Protein AF-A0A4Q5YTT4-F1 (afdb_monomer)

Solvent-accessible surface area (backbone atoms only — not comparable to full-atom values): 9648 Å² total; per-residue (Å²): 136,84,81,78,81,73,80,75,53,72,77,72,48,71,74,49,61,64,38,68,78,74,43,53,73,41,51,65,51,45,56,56,50,32,53,55,54,69,76,44,92,63,75,59,51,61,54,48,55,38,50,52,46,46,47,54,50,44,34,59,69,65,68,47,66,54,46,62,72,68,57,24,27,57,88,59,85,76,81,60,64,71,72,59,44,56,89,73,67,62,53,71,70,54,44,49,51,39,40,36,53,51,26,51,50,48,48,49,47,33,60,73,74,43,41,44,69,48,100,85,72,47,78,40,59,38,88,64,50,45,67,85,54,70,62,76,74,76,76,71,76,85,76,71,75,79,80,83,78,72,79,85,84,86,128

Foldseek 3Di:
DDDDPDPDPLQPCLQCCVCVVPPVLLVQVSVLLSVVLVVDPDDSRLSSVLSVCCVVQPCVVVVHDSHLLRVFFPPDAGDAPLVSRVVVVDDPVSSLVSLVSVLVSNVCCQQPPQWDQDPVRHTDGDPRGHRNRDHDPPPPDPPPPPVPPDPPDDD

Radius of gyration: 21.03 Å; Cα contacts (8 Å, |Δi|>4): 137; chains: 1; bounding box: 40×86×51 Å

pLDDT: mean 82.68, std 18.64, range [33.62, 97.75]

Mean predicted aligned error: 9.98 Å

Structure (mmCIF, N/CA/C/O backbone):
data_AF-A0A4Q5YTT4-F1
#
_entry.id   AF-A0A4Q5YTT4-F1
#
loop_
_atom_site.group_PDB
_atom_site.id
_atom_site.type_symbol
_atom_site.label_atom_id
_atom_site.label_alt_id
_atom_site.label_comp_id
_atom_site.label_asym_id
_atom_site.label_entity_id
_atom_site.label_seq_id
_atom_site.pdbx_PDB_ins_code
_atom_site.Cartn_x
_atom_site.Cartn_y
_atom_site.Cartn_z
_atom_s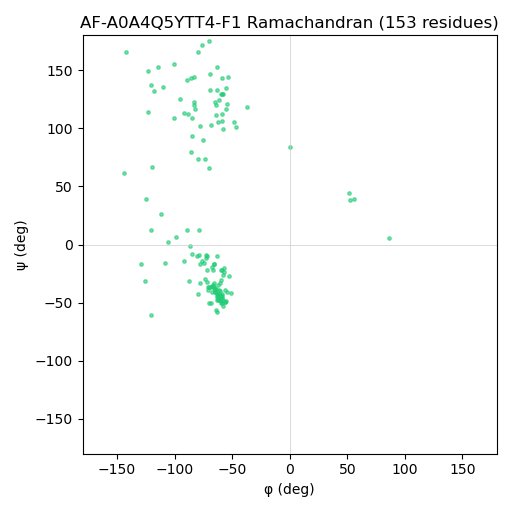ite.occupancy
_atom_site.B_iso_or_equiv
_atom_site.auth_seq_id
_atom_site.auth_comp_id
_atom_site.auth_asym_id
_atom_site.auth_atom_id
_atom_site.pdbx_PDB_model_num
ATOM 1 N N . MET A 1 1 ? -10.389 -22.827 32.377 1.00 33.62 1 MET A N 1
ATOM 2 C CA . MET A 1 1 ? -9.367 -21.758 32.296 1.00 33.62 1 MET A CA 1
ATOM 3 C C . MET A 1 1 ? -9.572 -20.993 30.996 1.00 33.62 1 MET A C 1
ATOM 5 O O . MET A 1 1 ? -9.171 -21.469 29.945 1.00 33.62 1 MET A O 1
ATOM 9 N N . THR A 1 2 ? -10.266 -19.860 31.035 1.00 35.12 2 THR A N 1
ATOM 10 C CA . THR A 1 2 ? -10.501 -19.019 29.854 1.00 35.12 2 THR A CA 1
ATOM 11 C C . THR A 1 2 ? -9.301 -18.090 29.662 1.00 35.12 2 THR A C 1
ATOM 13 O O . THR A 1 2 ? -9.055 -17.187 30.462 1.00 35.12 2 THR A O 1
ATOM 16 N N . LYS A 1 3 ? -8.491 -18.346 28.627 1.00 41.28 3 LYS A N 1
ATOM 17 C CA . LYS A 1 3 ? -7.403 -17.445 28.223 1.00 41.28 3 LYS A CA 1
ATOM 18 C C . LYS A 1 3 ? -8.031 -16.124 27.766 1.00 41.28 3 LYS A C 1
ATOM 20 O O . LYS A 1 3 ? -8.693 -16.081 26.738 1.00 41.28 3 LYS A O 1
ATOM 25 N N . LYS A 1 4 ? -7.822 -15.051 28.534 1.00 38.84 4 LYS A N 1
ATOM 26 C CA . LYS A 1 4 ? -8.071 -13.674 28.086 1.00 38.84 4 LYS A CA 1
ATOM 27 C C . LYS A 1 4 ? -7.215 -13.409 26.845 1.00 38.84 4 LYS A C 1
ATOM 29 O O . LYS A 1 4 ? -5.991 -13.341 26.958 1.00 38.84 4 LYS A O 1
ATOM 34 N N . GLU A 1 5 ? -7.841 -13.237 25.685 1.00 43.84 5 GLU A N 1
ATOM 35 C CA . GLU A 1 5 ? -7.179 -12.702 24.497 1.00 43.84 5 GLU A CA 1
ATOM 36 C C . GLU A 1 5 ? -6.710 -11.277 24.786 1.00 43.84 5 GLU A C 1
ATOM 38 O O . GLU A 1 5 ? -7.479 -10.320 24.894 1.00 43.84 5 GLU A O 1
ATOM 43 N N . LYS A 1 6 ? -5.399 -11.142 24.969 1.00 46.34 6 LYS A N 1
ATOM 44 C CA . LYS A 1 6 ? -4.730 -9.854 25.070 1.00 46.34 6 LYS A CA 1
ATOM 45 C C . LYS A 1 6 ? -4.826 -9.214 23.685 1.00 46.34 6 LYS A C 1
ATOM 47 O O . LYS A 1 6 ? -4.091 -9.622 22.791 1.00 46.34 6 LYS A O 1
ATOM 52 N N . LYS A 1 7 ? -5.737 -8.247 23.505 1.00 48.78 7 LYS A N 1
ATOM 53 C CA . LYS A 1 7 ? -5.823 -7.391 22.306 1.00 48.78 7 LYS A CA 1
ATOM 54 C C . LYS A 1 7 ? -4.413 -6.888 21.977 1.00 48.78 7 LYS A C 1
ATOM 56 O O . LYS A 1 7 ? -3.897 -6.000 22.658 1.00 48.78 7 LYS A O 1
ATOM 61 N N . ARG A 1 8 ? -3.758 -7.504 20.990 1.00 56.25 8 ARG A N 1
ATOM 62 C CA . ARG A 1 8 ? -2.442 -7.074 20.511 1.00 56.25 8 ARG A CA 1
ATOM 63 C C . ARG A 1 8 ? -2.635 -5.686 19.915 1.00 56.25 8 ARG A C 1
ATOM 65 O O . ARG A 1 8 ? -3.472 -5.493 19.036 1.00 56.25 8 ARG A O 1
ATOM 72 N N . SER A 1 9 ? -1.935 -4.690 20.450 1.00 60.44 9 SER A N 1
ATOM 73 C CA . SER A 1 9 ? -2.002 -3.348 19.887 1.00 60.44 9 SER A CA 1
ATOM 74 C C . SER A 1 9 ? -1.319 -3.366 18.518 1.00 60.44 9 SER A C 1
ATOM 76 O O . SER A 1 9 ? -0.208 -3.873 18.376 1.00 60.44 9 SER A O 1
ATOM 78 N N . ILE A 1 10 ? -1.960 -2.774 17.507 1.00 60.56 10 ILE A N 1
ATOM 79 C CA . ILE A 1 10 ? -1.406 -2.617 16.144 1.00 60.56 10 ILE A CA 1
ATOM 80 C C . ILE A 1 10 ? -0.016 -1.945 16.188 1.00 60.56 10 ILE A C 1
ATOM 82 O O . ILE A 1 10 ? 0.854 -2.185 15.355 1.00 60.56 10 ILE A O 1
ATOM 86 N N . GLY A 1 11 ? 0.236 -1.134 17.221 1.00 55.91 11 GLY A N 1
ATOM 87 C CA . GLY A 1 11 ? 1.529 -0.514 17.490 1.00 55.91 11 GLY A CA 1
ATOM 88 C C . GLY A 1 11 ? 2.666 -1.481 17.848 1.00 55.91 11 GLY A C 1
ATOM 89 O O . GLY A 1 11 ? 3.809 -1.060 17.746 1.00 55.91 11 GLY A O 1
ATOM 90 N N . GLY A 1 12 ? 2.411 -2.736 18.226 1.00 63.66 12 GLY A N 1
ATOM 91 C CA . GLY A 1 12 ? 3.450 -3.727 18.551 1.00 63.66 12 GLY A CA 1
ATOM 92 C C . GLY A 1 12 ? 3.618 -4.849 17.520 1.00 63.66 12 GLY A C 1
ATOM 93 O O . GLY A 1 12 ? 4.640 -5.530 17.526 1.00 63.66 12 GLY A O 1
ATOM 94 N N . ASP A 1 13 ? 2.645 -5.036 16.626 1.00 77.38 13 ASP A N 1
ATOM 95 C CA . ASP A 1 13 ? 2.623 -6.143 15.666 1.00 77.38 13 ASP A CA 1
ATOM 96 C C . ASP A 1 13 ? 3.412 -5.810 14.392 1.00 77.38 13 ASP A C 1
ATOM 98 O O . ASP A 1 13 ? 2.865 -5.409 13.366 1.00 77.38 13 ASP A O 1
ATOM 102 N N . VAL A 1 14 ? 4.736 -5.938 14.477 1.00 79.50 14 VAL A N 1
ATOM 103 C CA . VAL A 1 14 ? 5.656 -5.726 13.345 1.00 79.50 14 VAL A CA 1
ATOM 104 C C . VAL A 1 14 ? 5.503 -6.768 12.238 1.00 79.50 14 VAL A C 1
ATOM 106 O O . VAL A 1 14 ? 5.865 -6.484 11.102 1.00 79.50 14 VAL A O 1
ATOM 109 N N . THR A 1 15 ? 4.951 -7.935 12.565 1.00 86.38 15 THR A N 1
ATOM 110 C CA . THR A 1 15 ? 4.686 -9.031 11.627 1.00 86.38 15 THR A CA 1
ATOM 111 C C . THR A 1 15 ? 3.364 -8.880 10.887 1.00 86.38 15 THR A C 1
ATOM 113 O O . THR A 1 15 ? 3.106 -9.647 9.969 1.00 86.38 15 THR A O 1
ATOM 116 N N . LEU A 1 16 ? 2.530 -7.907 11.276 1.00 89.12 16 LEU A N 1
ATOM 117 C CA . LEU A 1 16 ? 1.172 -7.748 10.754 1.00 89.12 16 LEU A CA 1
ATOM 118 C C . LEU A 1 16 ? 0.360 -9.055 10.864 1.00 89.12 16 LEU A C 1
ATOM 120 O O . LEU A 1 16 ? -0.421 -9.377 9.976 1.00 89.12 16 LEU A O 1
ATOM 124 N N . SER A 1 17 ? 0.538 -9.794 11.965 1.00 89.00 17 SER A N 1
ATOM 125 C CA . SER A 1 17 ? -0.096 -11.097 12.227 1.00 89.00 17 SER A CA 1
ATOM 126 C C . SER A 1 17 ? -1.626 -11.067 12.173 1.00 89.00 17 SER A C 1
ATOM 128 O O . SER A 1 17 ? -2.253 -12.074 11.873 1.00 89.00 17 SER A O 1
ATOM 130 N N . TRP A 1 18 ? -2.237 -9.899 12.390 1.00 90.06 18 TRP A N 1
ATOM 131 C CA . TRP A 1 18 ? -3.677 -9.717 12.201 1.00 90.06 18 TRP A CA 1
ATOM 132 C C . TRP A 1 18 ? -4.149 -10.055 10.776 1.00 90.06 18 TRP A C 1
ATOM 134 O O . TRP A 1 18 ? -5.314 -10.407 10.609 1.00 90.06 18 TRP A O 1
ATOM 144 N N . VAL A 1 19 ? -3.282 -9.951 9.760 1.00 92.44 19 VAL A N 1
ATOM 145 C CA . VAL A 1 19 ? -3.623 -10.314 8.377 1.00 92.44 19 VAL A CA 1
ATOM 146 C C . VAL A 1 19 ? -3.937 -11.804 8.282 1.00 92.44 19 VAL A C 1
ATOM 148 O O . VAL A 1 19 ? -4.966 -12.152 7.721 1.00 92.44 19 VAL A O 1
ATOM 151 N N . ASP A 1 20 ? -3.128 -12.666 8.899 1.00 90.56 20 ASP A N 1
ATOM 152 C CA . ASP A 1 20 ? -3.386 -14.113 8.936 1.00 90.56 20 ASP A CA 1
ATOM 153 C C . ASP A 1 20 ? -4.699 -14.450 9.640 1.00 90.56 20 ASP A C 1
ATOM 155 O O . ASP A 1 20 ? -5.442 -15.324 9.201 1.00 90.56 20 ASP A O 1
ATOM 159 N N . ASP A 1 21 ? -4.989 -13.728 10.722 1.00 89.44 21 ASP A N 1
ATOM 160 C CA . ASP A 1 21 ? -6.162 -13.985 11.551 1.00 89.44 21 ASP A CA 1
ATOM 161 C C . ASP A 1 21 ? -7.471 -13.528 10.877 1.00 89.44 21 ASP A C 1
ATOM 163 O O . ASP A 1 21 ? -8.533 -14.079 11.164 1.00 89.44 21 ASP A O 1
ATOM 167 N N . THR A 1 22 ? -7.426 -12.493 10.028 1.00 88.94 22 THR A N 1
ATOM 168 C CA . THR A 1 22 ? -8.644 -11.800 9.559 1.00 88.94 22 THR A CA 1
ATOM 169 C C . THR A 1 22 ? -8.804 -11.701 8.050 1.00 88.94 22 THR A C 1
ATOM 171 O O . THR A 1 22 ? -9.939 -11.673 7.592 1.00 88.94 22 THR A O 1
ATOM 174 N N . ASN A 1 23 ? -7.711 -11.625 7.290 1.00 91.00 23 ASN A N 1
ATOM 175 C CA . ASN A 1 23 ? -7.728 -11.419 5.840 1.00 91.00 23 ASN A CA 1
ATOM 176 C C . ASN A 1 23 ? -6.581 -12.217 5.184 1.00 91.00 23 ASN A C 1
ATOM 178 O O . ASN A 1 23 ? -5.656 -11.618 4.619 1.00 91.00 23 ASN A O 1
ATOM 182 N N . PRO A 1 24 ? -6.572 -13.558 5.308 1.00 92.88 24 PRO A N 1
ATOM 183 C CA . PRO A 1 24 ? -5.465 -14.401 4.851 1.00 92.88 24 PRO A CA 1
ATOM 184 C C . PRO A 1 24 ? -5.187 -14.276 3.344 1.00 92.88 24 PRO A C 1
ATOM 186 O O . PRO A 1 24 ? -4.066 -14.517 2.899 1.00 92.88 24 PRO A O 1
ATOM 189 N N . GLU A 1 25 ? -6.162 -13.835 2.549 1.00 92.31 25 GLU A N 1
ATOM 190 C CA . GLU A 1 25 ? -5.993 -13.504 1.133 1.00 92.31 25 GLU A CA 1
ATOM 191 C C . GLU A 1 25 ? -4.951 -12.401 0.877 1.00 92.31 25 GLU A C 1
ATOM 193 O O . GLU A 1 25 ? -4.370 -12.341 -0.206 1.00 92.31 25 GLU A O 1
ATOM 198 N N . LEU A 1 26 ? -4.649 -11.566 1.876 1.00 94.88 26 LEU A N 1
ATOM 199 C CA . LEU A 1 26 ? -3.619 -10.529 1.807 1.00 94.88 26 LEU A CA 1
ATOM 200 C C . LEU A 1 26 ? -2.229 -11.017 2.243 1.00 94.88 26 LEU A C 1
ATOM 202 O O . LEU A 1 26 ? -1.331 -10.193 2.424 1.00 94.88 26 LEU A O 1
ATOM 206 N N . ALA A 1 27 ? -2.004 -12.325 2.399 1.00 93.56 27 ALA A N 1
ATOM 207 C CA . ALA A 1 27 ? -0.701 -12.861 2.801 1.00 93.56 27 ALA A CA 1
ATOM 208 C C . ALA A 1 27 ? 0.446 -12.388 1.886 1.00 93.56 27 ALA A C 1
ATOM 210 O O . ALA A 1 27 ? 1.495 -11.979 2.381 1.00 93.56 27 ALA A O 1
ATOM 211 N N . ASN A 1 28 ? 0.223 -12.341 0.564 1.00 93.44 28 ASN A N 1
ATOM 212 C CA . ASN A 1 28 ? 1.220 -11.829 -0.384 1.00 93.44 28 ASN A CA 1
ATOM 213 C C . ASN A 1 28 ? 1.580 -10.366 -0.082 1.00 93.44 28 ASN A C 1
ATOM 215 O O . ASN A 1 28 ? 2.749 -10.023 0.065 1.00 93.44 28 ASN A O 1
ATOM 219 N N . TRP A 1 29 ? 0.569 -9.517 0.101 1.00 96.75 29 TRP A N 1
ATOM 220 C CA . TRP A 1 29 ? 0.744 -8.117 0.479 1.00 96.75 29 TRP A CA 1
ATOM 221 C C . TRP A 1 29 ? 1.450 -7.944 1.831 1.00 96.75 29 TRP A C 1
ATOM 223 O O . TRP A 1 29 ? 2.298 -7.056 1.978 1.00 96.75 29 TRP A O 1
ATOM 233 N N . ARG A 1 30 ? 1.121 -8.789 2.817 1.00 95.44 30 ARG A N 1
ATOM 234 C CA . ARG A 1 30 ? 1.720 -8.776 4.158 1.00 95.44 30 ARG A CA 1
ATOM 235 C C . ARG A 1 30 ? 3.229 -8.955 4.092 1.00 95.44 30 ARG A C 1
ATOM 237 O O . ARG A 1 30 ? 3.942 -8.180 4.726 1.00 95.44 30 ARG A O 1
ATOM 244 N N . ASP A 1 31 ? 3.711 -9.933 3.332 1.00 94.81 31 ASP A N 1
ATOM 245 C CA . ASP A 1 31 ? 5.136 -10.266 3.284 1.00 94.81 31 ASP A CA 1
ATOM 246 C C . ASP A 1 31 ? 5.978 -9.083 2.783 1.00 94.81 31 ASP A C 1
ATOM 248 O O . ASP A 1 31 ? 6.967 -8.707 3.422 1.00 94.81 31 ASP A O 1
ATOM 252 N N . TYR A 1 32 ? 5.523 -8.398 1.726 1.00 96.19 32 TYR A N 1
ATOM 253 C CA . TYR A 1 32 ? 6.163 -7.165 1.255 1.00 96.19 32 TYR A CA 1
ATOM 254 C C . TYR A 1 32 ? 6.112 -6.048 2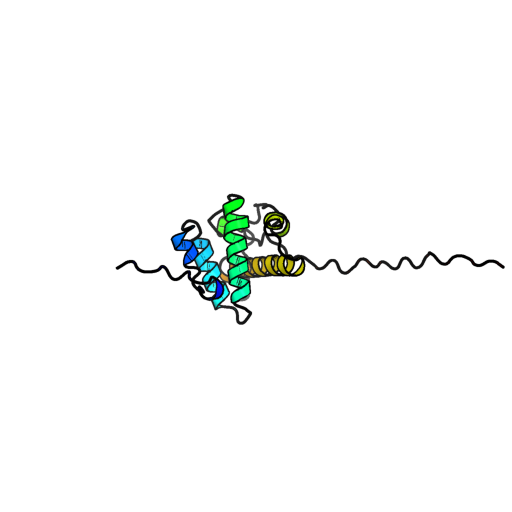.300 1.00 96.19 32 TYR A C 1
ATOM 256 O O . TYR A 1 32 ? 7.105 -5.351 2.519 1.00 96.19 32 TYR A O 1
ATOM 264 N N . ALA A 1 33 ? 4.968 -5.858 2.962 1.00 95.31 33 ALA A N 1
ATOM 265 C CA . ALA A 1 33 ? 4.813 -4.805 3.958 1.00 95.31 33 ALA A CA 1
ATOM 266 C C . ALA A 1 33 ? 5.716 -5.029 5.182 1.00 95.31 33 ALA A C 1
ATOM 268 O O . ALA A 1 33 ? 6.331 -4.079 5.672 1.00 95.31 33 ALA A O 1
ATOM 269 N N . VAL A 1 34 ? 5.845 -6.273 5.654 1.00 94.56 34 VAL A N 1
ATOM 270 C CA . VAL A 1 34 ? 6.745 -6.642 6.757 1.00 94.56 34 VAL A CA 1
ATOM 271 C C . VAL A 1 34 ? 8.199 -6.367 6.378 1.00 94.56 34 VAL A C 1
ATOM 273 O O . VAL A 1 34 ? 8.910 -5.705 7.140 1.00 94.56 34 VAL A O 1
ATOM 276 N N . ALA A 1 35 ? 8.627 -6.793 5.185 1.00 93.81 35 ALA A N 1
ATOM 277 C CA . ALA A 1 35 ? 9.978 -6.539 4.689 1.00 93.81 35 ALA A CA 1
ATOM 278 C C . ALA A 1 35 ? 10.279 -5.031 4.573 1.00 93.81 35 ALA A C 1
ATOM 280 O O . ALA A 1 35 ? 11.321 -4.561 5.038 1.00 93.81 35 ALA A O 1
ATOM 281 N N . TRP A 1 36 ? 9.334 -4.241 4.058 1.00 93.88 36 TRP A N 1
ATOM 282 C CA . TRP A 1 36 ? 9.467 -2.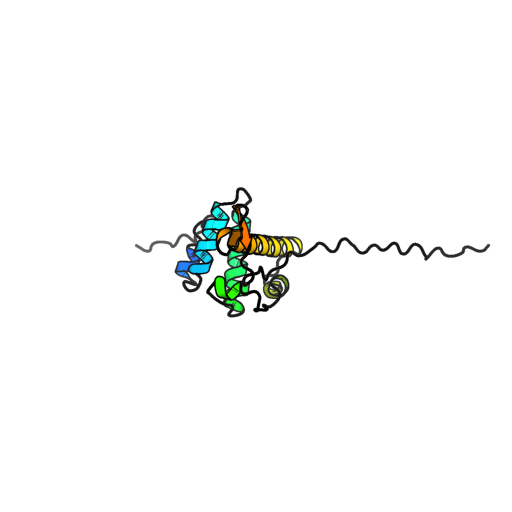785 3.950 1.00 93.88 36 TRP A CA 1
ATOM 283 C C . TRP A 1 36 ? 9.498 -2.056 5.305 1.00 93.88 36 TRP A C 1
ATOM 285 O O . TRP A 1 36 ? 10.194 -1.051 5.491 1.00 93.88 36 TRP A O 1
ATOM 295 N N . ILE A 1 37 ? 8.723 -2.526 6.284 1.00 91.62 37 ILE A N 1
ATOM 296 C CA . ILE A 1 37 ? 8.754 -1.974 7.645 1.00 91.62 37 ILE A CA 1
ATOM 297 C C . ILE A 1 37 ? 10.098 -2.292 8.313 1.00 91.62 37 ILE A C 1
ATOM 299 O O . ILE A 1 37 ? 10.616 -1.460 9.064 1.00 91.62 37 ILE A O 1
ATOM 303 N N . ALA A 1 38 ? 10.671 -3.467 8.040 1.00 89.50 38 ALA A N 1
ATOM 304 C CA . ALA A 1 38 ? 11.970 -3.875 8.561 1.00 89.50 38 ALA A CA 1
ATOM 305 C C . ALA A 1 38 ? 13.136 -3.093 7.934 1.00 89.50 38 ALA A C 1
ATOM 307 O O . ALA A 1 38 ? 14.067 -2.739 8.656 1.00 89.50 38 ALA A O 1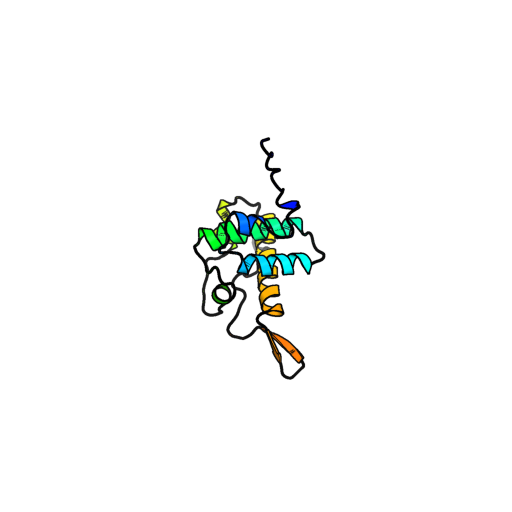
ATOM 308 N N . SER A 1 39 ? 13.062 -2.765 6.639 1.00 87.38 39 SER A N 1
ATOM 309 C CA . SER A 1 39 ? 14.134 -2.073 5.903 1.00 87.38 39 SER A CA 1
ATOM 310 C C . SER A 1 39 ? 14.293 -0.585 6.245 1.00 87.38 39 SER A C 1
ATOM 312 O O . SER A 1 39 ? 15.285 0.034 5.868 1.00 87.38 39 SER A O 1
ATOM 314 N N . SER A 1 40 ? 13.344 0.018 6.969 1.00 75.50 40 SER A N 1
ATOM 315 C CA . SER A 1 40 ? 13.317 1.463 7.217 1.00 75.50 40 SER A CA 1
ATOM 316 C C . SER A 1 40 ? 13.621 1.838 8.668 1.00 75.50 40 SER A C 1
ATOM 318 O O . SER A 1 40 ? 13.056 1.282 9.611 1.00 75.50 40 SER A O 1
ATOM 320 N N . SER A 1 41 ? 14.463 2.860 8.841 1.00 66.12 41 SER A N 1
ATOM 321 C CA . SER A 1 41 ? 14.809 3.464 10.135 1.00 66.12 41 SER A CA 1
ATOM 322 C C . SER A 1 41 ? 13.768 4.467 10.662 1.00 66.12 41 SER A C 1
ATOM 324 O O . SER A 1 41 ? 13.851 4.885 11.815 1.00 66.12 41 SER A O 1
ATOM 326 N N . ALA A 1 42 ? 12.777 4.852 9.847 1.00 66.75 42 ALA A N 1
ATOM 327 C CA . ALA A 1 42 ? 11.736 5.816 10.212 1.00 66.75 42 ALA A CA 1
ATOM 328 C C . ALA A 1 42 ? 10.658 5.225 11.151 1.00 66.75 42 ALA A C 1
ATOM 330 O O . ALA A 1 42 ? 10.608 4.017 11.387 1.00 66.75 42 ALA A O 1
ATOM 331 N N . SER A 1 43 ? 9.757 6.080 11.668 1.00 71.81 43 SER A N 1
ATOM 332 C CA . SER A 1 43 ? 8.658 5.704 12.583 1.00 71.81 43 SER A CA 1
ATOM 333 C C . SER A 1 43 ? 7.869 4.486 12.080 1.00 71.81 43 SER A C 1
ATOM 335 O O . SER A 1 43 ? 7.054 4.571 11.161 1.00 71.81 43 SER A O 1
ATOM 337 N N . LYS A 1 44 ? 8.091 3.328 12.715 1.00 79.00 44 LYS A N 1
ATOM 338 C CA . LYS A 1 44 ? 7.445 2.060 12.338 1.00 79.00 44 LYS A CA 1
ATOM 339 C C . LYS A 1 44 ? 5.952 2.026 12.698 1.00 79.00 44 LYS A C 1
ATOM 341 O O . LYS A 1 44 ? 5.210 1.238 12.118 1.00 79.00 44 LYS A O 1
ATOM 346 N N . ILE A 1 45 ? 5.509 2.856 13.649 1.00 78.06 45 ILE A N 1
ATOM 347 C CA . ILE A 1 45 ? 4.112 2.894 14.118 1.00 78.06 45 ILE A CA 1
ATOM 348 C C . ILE A 1 45 ? 3.190 3.431 13.022 1.00 78.06 45 ILE A C 1
ATOM 350 O O . ILE A 1 45 ? 2.199 2.780 12.692 1.00 78.06 45 ILE A O 1
ATOM 354 N N . ASP A 1 46 ? 3.530 4.577 12.430 1.00 83.94 46 ASP A N 1
ATOM 355 C CA . ASP A 1 46 ? 2.691 5.194 11.398 1.00 83.94 46 ASP A CA 1
ATOM 356 C C . ASP A 1 46 ? 2.609 4.318 10.146 1.00 83.94 46 ASP A C 1
ATOM 358 O O . ASP A 1 46 ? 1.522 4.134 9.603 1.00 83.94 46 ASP A O 1
ATOM 362 N N . LYS A 1 47 ? 3.718 3.668 9.763 1.00 88.69 47 LYS A N 1
ATOM 363 C CA . LYS A 1 47 ? 3.728 2.691 8.666 1.00 88.69 47 LYS A CA 1
ATOM 364 C C . LYS A 1 47 ? 2.702 1.580 8.873 1.00 88.69 47 LYS A C 1
ATOM 366 O O . LYS A 1 47 ? 1.916 1.315 7.972 1.00 88.69 47 LYS A O 1
ATOM 371 N N . ARG A 1 48 ? 2.659 0.958 10.057 1.00 90.25 48 ARG A N 1
ATOM 372 C CA . ARG A 1 48 ? 1.698 -0.124 10.344 1.00 90.25 48 ARG A CA 1
ATOM 373 C C . ARG A 1 48 ? 0.251 0.344 10.266 1.00 90.25 48 ARG A C 1
ATOM 375 O O . ARG A 1 48 ? -0.585 -0.349 9.693 1.00 90.25 48 ARG A O 1
ATOM 382 N N . ILE A 1 49 ? -0.042 1.518 10.824 1.00 91.81 49 ILE A N 1
ATOM 383 C CA . ILE A 1 49 ? -1.391 2.096 10.780 1.00 91.81 49 ILE A CA 1
ATOM 384 C C . ILE A 1 49 ? -1.804 2.359 9.328 1.00 91.81 49 ILE A C 1
ATOM 386 O O . ILE A 1 49 ? -2.910 1.999 8.933 1.00 91.81 49 ILE A O 1
ATOM 390 N N . PHE A 1 50 ? -0.919 2.947 8.523 1.00 94.44 50 PHE A N 1
ATOM 391 C CA . PHE A 1 50 ? -1.217 3.259 7.127 1.00 94.44 50 PHE A CA 1
ATOM 392 C C . PHE A 1 50 ? -1.320 2.009 6.250 1.00 94.44 50 PHE A C 1
ATOM 394 O O . PHE A 1 50 ? -2.226 1.950 5.425 1.00 94.44 50 PHE A O 1
ATOM 401 N N . ILE A 1 51 ? -0.497 0.980 6.483 1.00 95.94 51 ILE A N 1
ATOM 402 C CA . ILE A 1 51 ? -0.635 -0.324 5.815 1.00 95.94 51 ILE A CA 1
ATOM 403 C C . ILE A 1 51 ? -1.991 -0.957 6.129 1.00 95.94 51 ILE A C 1
ATOM 405 O O . ILE A 1 51 ? -2.675 -1.400 5.212 1.00 95.94 51 ILE A O 1
ATOM 409 N N . LYS A 1 52 ? -2.438 -0.932 7.392 1.00 94.88 52 LYS A N 1
ATOM 410 C CA . LYS A 1 52 ? -3.772 -1.432 7.753 1.00 94.88 52 LYS A CA 1
ATOM 411 C C . LYS A 1 52 ? -4.884 -0.691 7.005 1.00 94.88 52 LYS A C 1
ATOM 413 O O . LYS A 1 52 ? -5.799 -1.326 6.491 1.00 94.88 52 LYS A O 1
ATOM 418 N N . ILE A 1 53 ? -4.796 0.640 6.920 1.00 96.44 53 ILE A N 1
ATOM 419 C CA . ILE A 1 53 ? -5.760 1.454 6.162 1.00 96.44 53 ILE A CA 1
ATOM 420 C C . ILE A 1 53 ? -5.738 1.071 4.680 1.00 96.44 53 ILE A C 1
ATOM 422 O O . ILE A 1 53 ? -6.796 0.875 4.095 1.00 96.44 53 ILE A O 1
ATOM 426 N N . PHE A 1 54 ? -4.559 0.933 4.079 1.00 97.56 54 PHE A N 1
ATOM 427 C CA . PHE A 1 54 ? -4.426 0.539 2.679 1.00 97.56 54 PHE A CA 1
ATOM 428 C C . PHE A 1 54 ? -5.027 -0.847 2.407 1.00 97.56 54 PHE A C 1
ATOM 430 O O . PHE A 1 54 ? -5.813 -1.004 1.476 1.00 97.56 54 PHE A O 1
ATOM 437 N N . PHE A 1 55 ? -4.740 -1.829 3.256 1.00 97.00 55 PHE A N 1
ATOM 438 C CA . PHE A 1 55 ? -5.261 -3.187 3.107 1.00 97.00 55 PHE A CA 1
ATOM 439 C C . PHE A 1 55 ? -6.783 -3.221 3.238 1.00 97.00 55 PHE A C 1
ATOM 441 O O . PHE A 1 55 ? -7.481 -3.634 2.320 1.00 97.00 55 PHE A O 1
ATOM 448 N N . GLU A 1 56 ? -7.325 -2.723 4.345 1.00 95.69 56 GLU A N 1
ATOM 449 C CA . GLU A 1 56 ? -8.752 -2.886 4.618 1.00 95.69 56 GLU A CA 1
ATOM 450 C C . GLU A 1 56 ? -9.627 -1.894 3.854 1.00 95.69 56 GLU A C 1
ATOM 452 O O . GLU A 1 56 ? -10.689 -2.248 3.352 1.00 95.69 56 GLU A O 1
ATOM 457 N N . GLN A 1 57 ? -9.213 -0.628 3.790 1.00 96.88 57 GLN A N 1
ATOM 458 C CA . GLN 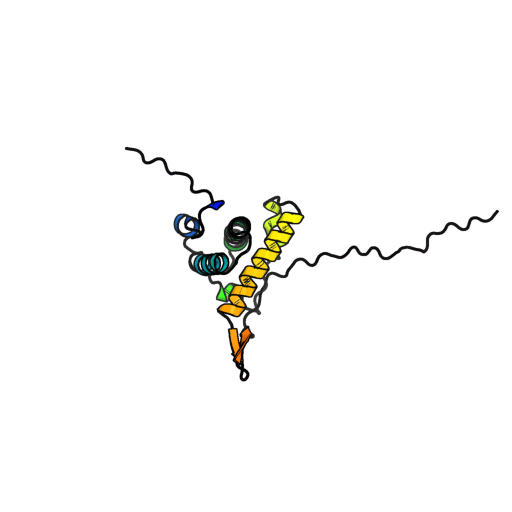A 1 57 ? -10.079 0.457 3.316 1.00 96.88 57 GLN A CA 1
ATOM 459 C C . GLN A 1 57 ? -9.951 0.711 1.822 1.00 96.88 57 GLN A C 1
ATOM 461 O O . GLN A 1 57 ? -10.805 1.399 1.255 1.00 96.88 57 GLN A O 1
ATOM 466 N N . TYR A 1 58 ? -8.908 0.170 1.199 1.00 97.75 58 TYR A N 1
ATOM 467 C CA . TYR A 1 58 ? -8.659 0.335 -0.219 1.00 97.75 58 TYR A CA 1
ATOM 468 C C . TYR A 1 58 ? -8.627 -1.005 -0.948 1.00 97.75 58 TYR A C 1
ATOM 470 O O . TYR A 1 58 ? -9.506 -1.218 -1.775 1.00 97.75 58 TYR A O 1
ATOM 478 N N . LEU A 1 59 ? -7.720 -1.930 -0.606 1.00 97.25 59 LEU A N 1
ATOM 479 C CA . LEU A 1 59 ? -7.651 -3.218 -1.308 1.00 97.25 59 LEU A CA 1
ATOM 480 C C . LEU A 1 59 ? -8.929 -4.046 -1.119 1.00 97.25 59 LEU A C 1
ATOM 482 O O . 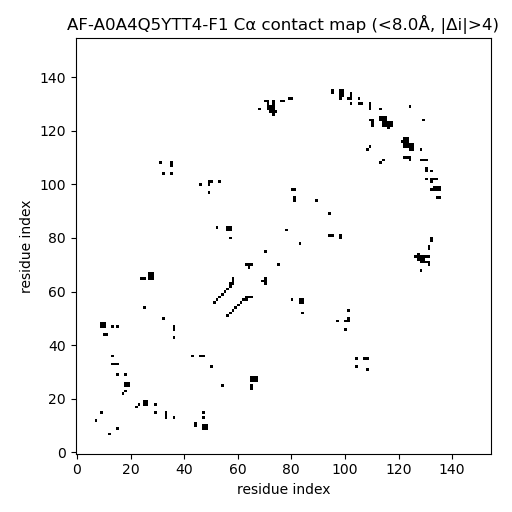LEU A 1 59 ? -9.610 -4.345 -2.096 1.00 97.25 59 LEU A O 1
ATOM 486 N N . LEU A 1 60 ? -9.299 -4.360 0.125 1.00 96.06 60 LEU A N 1
ATOM 487 C CA . LEU A 1 60 ? -10.462 -5.212 0.406 1.00 96.06 60 LEU A CA 1
ATOM 488 C C . LEU A 1 60 ? -11.779 -4.510 0.084 1.00 96.06 60 LEU A C 1
ATOM 490 O O . LEU A 1 60 ? -12.615 -5.042 -0.641 1.00 96.06 60 LEU A O 1
ATOM 494 N N . ARG A 1 61 ? -11.963 -3.284 0.590 1.00 96.62 61 ARG A N 1
ATOM 495 C CA . ARG A 1 61 ? -13.223 -2.544 0.424 1.00 96.62 61 ARG A CA 1
ATOM 496 C C . ARG A 1 61 ? -13.584 -2.282 -1.039 1.00 96.62 61 ARG A C 1
ATOM 498 O O . ARG A 1 61 ? -14.769 -2.214 -1.351 1.00 96.62 61 ARG A O 1
ATOM 505 N N . LEU A 1 62 ? -12.592 -2.092 -1.910 1.00 96.81 62 LEU A N 1
ATOM 506 C CA . LEU A 1 62 ? -12.814 -1.872 -3.343 1.00 96.81 62 LEU A CA 1
ATOM 507 C C . LEU A 1 62 ? -12.616 -3.142 -4.181 1.00 96.81 62 LEU A C 1
ATOM 509 O O . LEU A 1 62 ? -12.676 -3.057 -5.404 1.00 96.81 62 LEU A O 1
ATOM 513 N N . ASN A 1 63 ? -12.403 -4.296 -3.540 1.00 95.81 63 ASN A N 1
ATOM 514 C CA . ASN A 1 63 ? -12.171 -5.581 -4.196 1.00 95.81 63 ASN A CA 1
ATOM 515 C C . ASN A 1 63 ? -11.049 -5.520 -5.254 1.00 95.81 63 ASN A C 1
ATOM 517 O O . ASN A 1 63 ? -11.202 -5.997 -6.379 1.00 95.81 63 ASN A O 1
ATOM 521 N N . LEU A 1 64 ? -9.935 -4.870 -4.903 1.00 96.31 64 LEU A N 1
ATOM 522 C CA . LEU A 1 64 ? -8.757 -4.743 -5.765 1.00 96.31 64 LEU A CA 1
ATOM 523 C C . LEU A 1 64 ? -7.916 -6.030 -5.735 1.00 96.31 64 LEU A C 1
ATOM 525 O O . LEU A 1 64 ? -8.103 -6.866 -4.850 1.00 96.31 64 LEU A O 1
ATOM 529 N N . PRO A 1 65 ? -6.964 -6.209 -6.670 1.00 95.56 65 PRO A N 1
ATOM 530 C CA . PRO A 1 65 ? -6.190 -7.441 -6.750 1.00 95.56 65 PRO A CA 1
ATOM 531 C C . PRO A 1 65 ? -5.425 -7.793 -5.464 1.00 95.56 65 PRO A C 1
ATOM 533 O O . PRO A 1 65 ? -4.639 -7.004 -4.936 1.00 95.56 65 PRO A O 1
ATOM 536 N N . MET A 1 66 ? -5.589 -9.040 -5.011 1.00 93.00 66 MET A N 1
ATOM 537 C CA . MET A 1 66 ? -4.851 -9.599 -3.866 1.00 93.00 66 MET A CA 1
ATOM 538 C C . MET A 1 66 ? -3.406 -9.974 -4.213 1.00 93.00 66 MET A C 1
ATOM 540 O O . MET A 1 66 ? -2.587 -10.176 -3.322 1.00 93.00 66 MET A O 1
ATOM 544 N N . GLN A 1 67 ? -3.082 -10.035 -5.507 1.00 93.44 67 GLN A N 1
ATOM 545 C CA . GLN A 1 67 ? -1.717 -10.205 -5.989 1.00 93.44 67 GLN A CA 1
ATOM 546 C C . GLN A 1 67 ? -1.102 -8.847 -6.305 1.00 93.44 67 GLN A C 1
ATOM 548 O O . GLN A 1 67 ? -1.638 -8.085 -7.117 1.00 93.44 67 GLN A O 1
ATOM 553 N N . ILE A 1 68 ? 0.053 -8.564 -5.700 1.00 95.06 68 ILE A N 1
ATOM 554 C CA . ILE A 1 68 ? 0.721 -7.271 -5.867 1.00 95.06 68 ILE A CA 1
ATOM 555 C C . ILE A 1 68 ? 1.133 -7.019 -7.323 1.00 95.06 68 ILE A C 1
ATOM 557 O O . ILE A 1 68 ? 1.047 -5.896 -7.806 1.00 95.06 68 ILE A O 1
ATOM 561 N N . SER A 1 69 ? 1.524 -8.070 -8.049 1.00 94.19 69 SER A N 1
ATOM 562 C CA . SER A 1 69 ? 1.952 -7.980 -9.447 1.00 94.19 69 SER A CA 1
ATOM 563 C C . SER A 1 69 ? 0.821 -7.528 -10.369 1.00 94.19 69 SER A C 1
ATOM 565 O O . SER A 1 69 ? 1.061 -6.729 -11.270 1.00 94.19 69 SER A O 1
ATOM 567 N N . SER A 1 70 ? -0.407 -7.998 -10.127 1.00 95.31 70 SER A N 1
ATOM 568 C CA . SER A 1 70 ? -1.606 -7.557 -10.844 1.00 95.31 70 SER A CA 1
ATOM 569 C C . SER A 1 70 ? -1.946 -6.107 -10.514 1.00 95.31 70 SER A C 1
ATOM 571 O O . SER A 1 70 ? -2.278 -5.333 -11.402 1.00 95.31 70 SER A O 1
ATOM 573 N N . PHE A 1 71 ? -1.816 -5.713 -9.245 1.00 96.62 71 PHE A N 1
ATOM 574 C CA . PHE A 1 71 ? -2.068 -4.336 -8.823 1.00 96.62 71 PHE A CA 1
ATOM 575 C C . PHE A 1 71 ? -1.060 -3.332 -9.407 1.00 96.62 71 PHE A C 1
ATOM 577 O O . PHE A 1 71 ? -1.416 -2.188 -9.679 1.00 96.62 71 PHE A O 1
ATOM 584 N N . LEU A 1 72 ? 0.193 -3.746 -9.599 1.00 95.94 72 LEU A N 1
ATOM 585 C CA . LEU A 1 72 ? 1.269 -2.899 -10.117 1.00 95.94 72 LEU A CA 1
ATOM 586 C C . LEU A 1 72 ? 1.347 -2.857 -11.652 1.00 95.94 72 LEU A C 1
ATOM 588 O O . LEU A 1 72 ? 2.220 -2.168 -12.171 1.00 95.94 72 LEU A O 1
ATOM 592 N N . GLN A 1 73 ? 0.489 -3.572 -12.388 1.00 96.06 73 GLN A N 1
ATOM 593 C CA . GLN A 1 73 ? 0.502 -3.532 -13.855 1.00 96.06 73 GLN A CA 1
ATOM 594 C C . GLN A 1 73 ? 0.288 -2.105 -14.371 1.00 96.06 73 GLN A C 1
ATOM 596 O O . GLN A 1 73 ? -0.674 -1.436 -14.000 1.00 96.06 73 GLN A O 1
ATOM 601 N N . ALA A 1 74 ? 1.153 -1.650 -15.279 1.00 92.88 74 ALA A N 1
ATOM 602 C CA . ALA A 1 74 ? 1.089 -0.293 -15.819 1.00 92.88 74 ALA A CA 1
ATOM 603 C C . ALA A 1 74 ? -0.155 -0.030 -16.688 1.00 92.88 74 ALA A C 1
ATOM 605 O O . ALA A 1 74 ? -0.519 1.127 -16.896 1.00 92.88 74 ALA A O 1
ATOM 606 N N . SER A 1 75 ? -0.799 -1.088 -17.188 1.00 93.12 75 SER A N 1
ATOM 607 C CA . SER A 1 75 ? -2.055 -1.024 -17.942 1.00 93.12 75 SER A CA 1
ATOM 608 C C . SER A 1 75 ? -3.289 -0.829 -17.062 1.00 93.12 75 SER A C 1
ATOM 610 O O . SER A 1 75 ? -4.344 -0.472 -17.581 1.00 93.12 75 SER A O 1
ATOM 612 N N . GLU A 1 76 ? -3.180 -1.077 -15.757 1.00 93.81 76 GLU A N 1
ATOM 613 C CA . GLU A 1 76 ? -4.311 -1.018 -14.838 1.00 93.81 76 GLU A CA 1
ATOM 614 C C . GLU A 1 76 ? -4.491 0.389 -14.264 1.00 93.81 76 GLU A C 1
ATOM 616 O O . GLU A 1 76 ? -3.532 1.095 -13.942 1.00 93.81 76 GLU A O 1
ATOM 621 N N . ILE A 1 77 ? -5.750 0.801 -14.111 1.00 92.94 77 ILE A N 1
ATOM 622 C CA . ILE A 1 77 ? -6.114 2.108 -13.560 1.00 92.94 77 ILE A CA 1
ATOM 623 C C . ILE A 1 77 ? -7.020 1.892 -12.355 1.00 92.94 77 ILE A C 1
ATOM 625 O O . ILE A 1 77 ? -8.161 1.452 -12.483 1.00 92.94 77 ILE A O 1
ATOM 629 N N . TRP A 1 78 ? -6.521 2.261 -11.178 1.00 95.75 78 TRP A N 1
ATOM 630 C CA . TRP A 1 78 ? -7.257 2.130 -9.924 1.00 95.75 78 TRP A CA 1
ATOM 631 C C . TRP A 1 78 ? -7.874 3.458 -9.472 1.00 95.75 78 TRP A C 1
ATOM 633 O O . TRP A 1 78 ? -7.359 4.531 -9.808 1.00 95.75 78 TRP A O 1
ATOM 643 N N . PRO A 1 79 ? -8.951 3.417 -8.665 1.00 96.12 79 PRO A N 1
ATOM 644 C CA . PRO A 1 79 ? -9.481 4.605 -8.009 1.00 96.12 79 PRO A CA 1
ATOM 645 C C . PRO A 1 79 ? -8.398 5.341 -7.220 1.00 96.12 79 PRO A C 1
ATOM 647 O O . PRO A 1 79 ? -7.538 4.735 -6.594 1.00 96.12 79 PRO A O 1
ATOM 650 N N . LYS A 1 80 ? -8.438 6.672 -7.186 1.00 94.75 80 LYS A N 1
ATOM 651 C CA . LYS A 1 80 ? -7.422 7.436 -6.457 1.00 94.75 80 LYS A CA 1
ATOM 652 C C . LYS A 1 80 ? -7.448 7.085 -4.963 1.00 94.75 80 LYS A C 1
ATOM 654 O O . LYS A 1 80 ? -8.483 7.220 -4.305 1.00 94.75 80 LYS A O 1
ATOM 659 N N . PHE A 1 81 ? -6.302 6.659 -4.423 1.00 96.56 81 PHE A N 1
ATOM 660 C CA . PHE A 1 81 ? -6.201 6.161 -3.045 1.00 96.56 81 PHE A CA 1
ATOM 661 C C . PHE A 1 81 ? -6.704 7.173 -2.011 1.00 96.56 81 PHE A C 1
ATOM 663 O O . PHE A 1 81 ? -7.553 6.834 -1.191 1.00 96.56 81 PHE A O 1
ATOM 670 N N . SER A 1 82 ? -6.243 8.427 -2.086 1.00 94.69 82 SER A N 1
ATOM 671 C CA . SER A 1 82 ? -6.630 9.486 -1.143 1.00 94.69 82 SER A CA 1
ATOM 672 C C . SER A 1 82 ? -8.138 9.710 -1.072 1.00 94.69 82 SER A C 1
ATOM 674 O O . SER A 1 82 ? -8.688 9.919 0.006 1.00 94.69 82 SER A O 1
ATOM 676 N N . ASP A 1 83 ? -8.801 9.642 -2.223 1.00 95.31 83 ASP A N 1
ATOM 677 C CA . ASP A 1 83 ? -10.230 9.920 -2.359 1.00 95.31 83 ASP A CA 1
ATOM 678 C C . ASP A 1 83 ? -11.034 8.710 -1.855 1.00 95.31 83 ASP A C 1
ATOM 680 O O . ASP A 1 83 ? -12.075 8.842 -1.212 1.00 95.31 83 ASP A O 1
ATOM 684 N N . SER A 1 84 ? -10.470 7.517 -2.045 1.00 96.06 84 SER A N 1
ATOM 685 C CA . SER A 1 84 ? -11.021 6.239 -1.605 1.00 96.06 84 SER A CA 1
ATOM 686 C C . SER A 1 84 ? -10.949 6.004 -0.095 1.00 96.06 84 SER A C 1
ATOM 688 O O . SER A 1 84 ? -11.519 5.028 0.382 1.00 96.06 84 SER A O 1
ATOM 690 N N . ILE A 1 85 ? -10.263 6.847 0.680 1.00 96.12 85 ILE A N 1
ATOM 691 C CA . ILE A 1 85 ? -10.168 6.694 2.143 1.00 96.12 85 ILE A CA 1
ATOM 692 C C . ILE A 1 85 ? -10.710 7.899 2.922 1.00 96.12 85 ILE A C 1
ATOM 694 O O . ILE A 1 85 ? -10.510 7.990 4.133 1.00 96.12 85 ILE A O 1
ATOM 698 N N . LEU A 1 86 ? -11.431 8.817 2.269 1.00 94.31 86 LEU A N 1
ATOM 699 C CA . LEU A 1 86 ? -11.997 10.001 2.933 1.00 94.31 86 LEU A CA 1
ATOM 700 C C . LEU A 1 86 ? -12.966 9.644 4.074 1.00 94.31 86 LEU A C 1
ATOM 702 O O . LEU A 1 86 ? -13.026 10.347 5.085 1.00 94.31 86 LEU A O 1
ATOM 706 N N . HIS A 1 87 ? -13.670 8.511 3.976 1.00 95.31 87 HIS A N 1
ATOM 707 C CA . HIS A 1 87 ? -14.577 8.017 5.021 1.00 95.31 87 HIS A CA 1
ATOM 708 C C . HIS A 1 87 ? -13.862 7.614 6.319 1.00 95.31 87 HIS A C 1
ATOM 710 O O . HIS A 1 87 ? -14.506 7.532 7.363 1.00 95.31 87 HIS A O 1
ATOM 716 N N . VAL A 1 88 ? -12.539 7.413 6.286 1.00 94.25 88 VAL A N 1
ATOM 717 C CA . VAL A 1 88 ? -11.710 7.104 7.466 1.00 94.25 88 VAL A CA 1
ATOM 718 C C . VAL A 1 88 ? -11.542 8.334 8.380 1.00 94.25 88 VAL A C 1
ATOM 720 O O . VAL A 1 88 ? -11.082 8.202 9.512 1.00 94.25 88 VAL A O 1
ATOM 723 N N . LYS A 1 89 ? -11.960 9.533 7.934 1.00 93.44 89 LYS A N 1
ATOM 724 C CA . LYS A 1 89 ? -11.941 10.793 8.709 1.00 93.44 89 LYS A CA 1
ATOM 725 C C . LYS A 1 89 ? -10.550 11.164 9.250 1.00 93.44 89 LYS A C 1
ATOM 727 O O . LYS A 1 89 ? -10.408 11.650 10.372 1.00 93.44 89 LYS A O 1
ATOM 732 N N . LEU A 1 90 ? -9.506 10.941 8.451 1.00 93.31 90 LEU A N 1
ATOM 733 C CA . LEU A 1 90 ? -8.158 11.424 8.757 1.00 93.31 90 LEU A CA 1
ATOM 734 C C . LEU A 1 90 ? -8.097 12.951 8.631 1.00 93.31 90 LEU A C 1
ATOM 736 O O . LEU A 1 90 ? -8.733 13.537 7.759 1.00 93.31 90 LEU A O 1
ATOM 740 N N . THR A 1 91 ? -7.273 13.606 9.452 1.00 94.62 91 THR A N 1
ATOM 741 C CA . THR A 1 91 ? -6.929 15.014 9.203 1.00 94.62 91 THR A CA 1
ATOM 742 C C . THR A 1 91 ? -6.179 15.138 7.876 1.00 94.62 91 THR A C 1
ATOM 744 O O . THR A 1 91 ? -5.460 14.213 7.495 1.00 94.62 91 THR A O 1
ATOM 747 N N . ASN A 1 92 ? -6.253 16.292 7.204 1.00 92.00 92 ASN A N 1
ATOM 748 C CA . ASN A 1 92 ? -5.554 16.518 5.928 1.00 92.00 92 ASN A CA 1
ATOM 749 C C . ASN A 1 92 ? -4.060 16.160 6.003 1.00 92.00 92 ASN A C 1
ATOM 751 O O . ASN A 1 92 ? -3.529 15.485 5.124 1.00 92.00 92 ASN A O 1
ATOM 755 N N . ARG A 1 93 ? -3.389 16.525 7.105 1.00 92.69 93 ARG A N 1
ATOM 756 C CA . ARG A 1 93 ? -1.984 16.163 7.341 1.00 92.69 93 ARG A CA 1
ATOM 757 C C . ARG A 1 93 ? -1.777 14.645 7.397 1.00 92.69 93 ARG A C 1
ATOM 759 O O . ARG A 1 93 ? -0.812 14.150 6.823 1.00 92.69 93 ARG A O 1
ATOM 766 N N . ARG A 1 94 ? -2.652 13.906 8.092 1.00 93.25 94 ARG A N 1
ATOM 767 C CA . ARG A 1 94 ? -2.560 12.438 8.168 1.00 93.25 94 ARG A CA 1
ATOM 768 C C . ARG A 1 94 ? -2.942 11.765 6.855 1.00 93.25 94 ARG A C 1
ATOM 770 O O . ARG A 1 94 ? -2.356 10.736 6.553 1.00 93.25 94 ARG A O 1
ATOM 777 N N . LEU A 1 95 ? -3.866 12.337 6.085 1.00 94.44 95 LEU A N 1
ATOM 778 C CA . LEU A 1 95 ? -4.230 11.843 4.759 1.00 94.44 95 LEU A CA 1
ATOM 779 C C . LEU A 1 95 ? -3.040 11.930 3.795 1.00 94.44 95 LEU A C 1
ATOM 781 O O . LEU A 1 95 ? -2.702 10.933 3.164 1.00 94.44 95 LEU A O 1
ATOM 785 N N . VAL A 1 96 ? -2.359 13.082 3.750 1.00 93.50 96 VAL A N 1
ATOM 786 C CA . VAL A 1 96 ? -1.138 13.265 2.945 1.00 93.50 96 VAL A CA 1
ATOM 787 C C . VAL A 1 96 ? -0.040 12.303 3.390 1.00 93.50 96 VAL A C 1
ATOM 789 O O . VAL A 1 96 ? 0.528 11.603 2.558 1.00 93.50 96 VAL A O 1
ATOM 792 N N . ALA A 1 97 ? 0.212 12.200 4.699 1.00 93.19 97 ALA A N 1
ATOM 793 C CA . ALA A 1 97 ? 1.201 11.259 5.221 1.00 93.19 97 ALA A CA 1
ATOM 794 C C . ALA A 1 97 ? 0.858 9.804 4.859 1.00 93.19 97 ALA A C 1
ATOM 796 O O . ALA A 1 97 ? 1.732 9.061 4.428 1.00 93.19 97 ALA A O 1
ATOM 797 N N . CYS A 1 98 ? -0.409 9.404 4.996 1.00 94.88 98 CYS A N 1
ATOM 798 C CA . CYS A 1 98 ? -0.868 8.067 4.635 1.00 94.88 98 CYS A CA 1
ATOM 799 C C . CYS A 1 98 ? -0.630 7.786 3.150 1.00 94.88 98 CYS A C 1
ATOM 801 O O . CYS A 1 98 ? -0.011 6.778 2.824 1.00 94.88 98 CYS A O 1
ATOM 803 N N . ASN A 1 99 ? -1.051 8.694 2.265 1.00 95.62 99 ASN A N 1
ATOM 804 C CA . ASN A 1 99 ? -0.845 8.561 0.827 1.00 95.62 99 ASN A CA 1
ATOM 805 C C . ASN A 1 99 ? 0.636 8.400 0.475 1.00 95.62 99 ASN A C 1
ATOM 807 O O . ASN A 1 99 ? 1.006 7.471 -0.237 1.00 95.62 99 ASN A O 1
ATOM 811 N N . ASP A 1 100 ? 1.484 9.276 1.003 1.00 93.81 100 ASP A N 1
ATOM 812 C CA . ASP A 1 100 ? 2.906 9.280 0.679 1.00 93.81 100 ASP A CA 1
ATOM 813 C C . ASP A 1 100 ? 3.631 8.049 1.225 1.00 93.81 100 ASP A C 1
ATOM 815 O O . ASP A 1 100 ? 4.486 7.498 0.538 1.00 93.81 100 ASP A O 1
ATOM 819 N N . HIS A 1 101 ? 3.252 7.558 2.408 1.00 94.00 101 HIS A N 1
ATOM 820 C CA . HIS A 1 101 ? 3.793 6.309 2.942 1.00 94.00 101 HIS A CA 1
ATOM 821 C C . HIS A 1 101 ? 3.419 5.095 2.094 1.00 94.00 101 HIS A C 1
ATOM 823 O O . HIS A 1 101 ? 4.248 4.203 1.918 1.00 94.00 101 HIS A O 1
ATOM 829 N N . ILE A 1 102 ? 2.192 5.045 1.575 1.00 96.31 102 ILE A N 1
ATOM 830 C CA . ILE A 1 102 ? 1.778 3.962 0.681 1.00 96.31 102 ILE A CA 1
ATOM 831 C C . ILE A 1 102 ? 2.466 4.094 -0.680 1.00 96.31 102 ILE A C 1
ATOM 833 O O . ILE A 1 102 ? 2.938 3.096 -1.219 1.00 96.31 102 ILE A O 1
ATOM 837 N N . ALA A 1 103 ? 2.619 5.314 -1.198 1.00 95.81 103 ALA A N 1
ATOM 838 C CA . ALA A 1 103 ? 3.410 5.552 -2.398 1.00 95.81 103 ALA A CA 1
ATOM 839 C C . ALA A 1 103 ? 4.871 5.091 -2.210 1.00 95.81 103 ALA A C 1
ATOM 841 O O . ALA A 1 103 ? 5.418 4.434 -3.093 1.00 95.81 103 ALA A O 1
ATOM 842 N N . ASP A 1 104 ? 5.495 5.367 -1.061 1.00 94.25 104 ASP A N 1
ATOM 843 C CA . ASP A 1 104 ? 6.845 4.887 -0.730 1.00 94.25 104 ASP A CA 1
ATOM 844 C C . ASP A 1 104 ? 6.930 3.366 -0.654 1.00 94.25 104 ASP A C 1
ATOM 846 O O . ASP A 1 104 ? 7.881 2.777 -1.166 1.00 94.25 104 ASP A O 1
ATOM 850 N N . PHE A 1 105 ? 5.946 2.729 -0.019 1.00 95.56 105 PHE A N 1
ATOM 851 C CA . PHE A 1 105 ? 5.870 1.276 0.070 1.00 95.56 105 PHE A CA 1
ATOM 852 C C . PHE A 1 105 ? 5.841 0.635 -1.320 1.00 95.56 105 PHE A C 1
ATOM 854 O O . PHE A 1 105 ? 6.686 -0.203 -1.625 1.00 95.56 105 PHE A O 1
ATOM 861 N N . LEU A 1 106 ? 4.927 1.070 -2.189 1.00 96.25 106 LEU A N 1
ATOM 862 C CA . LEU A 1 106 ? 4.791 0.516 -3.538 1.00 96.25 106 LEU A CA 1
ATOM 863 C C . LEU A 1 106 ? 6.017 0.809 -4.412 1.00 96.25 106 LEU A C 1
ATOM 865 O O . LEU A 1 106 ? 6.454 -0.051 -5.172 1.00 96.25 106 LEU A O 1
ATOM 869 N N . SER A 1 107 ? 6.619 1.992 -4.266 1.00 94.31 107 SER A N 1
ATOM 870 C CA . SER A 1 107 ? 7.856 2.335 -4.981 1.00 94.31 107 SER A CA 1
ATOM 871 C C . SER A 1 107 ? 9.019 1.445 -4.540 1.00 94.31 107 SER A C 1
ATOM 873 O O . SER A 1 107 ? 9.791 0.980 -5.373 1.00 94.31 107 SER A O 1
ATOM 875 N N . TRP A 1 108 ? 9.125 1.165 -3.237 1.00 93.88 108 TRP A N 1
ATOM 876 C CA . TRP A 1 108 ? 10.117 0.233 -2.708 1.00 93.88 108 TRP A CA 1
ATOM 877 C C . TRP A 1 108 ? 9.900 -1.190 -3.232 1.00 93.88 108 TRP A C 1
ATOM 879 O O . TRP A 1 108 ? 10.873 -1.836 -3.619 1.00 93.88 108 TRP A O 1
ATOM 889 N N . VAL A 1 109 ? 8.649 -1.664 -3.303 1.00 95.06 1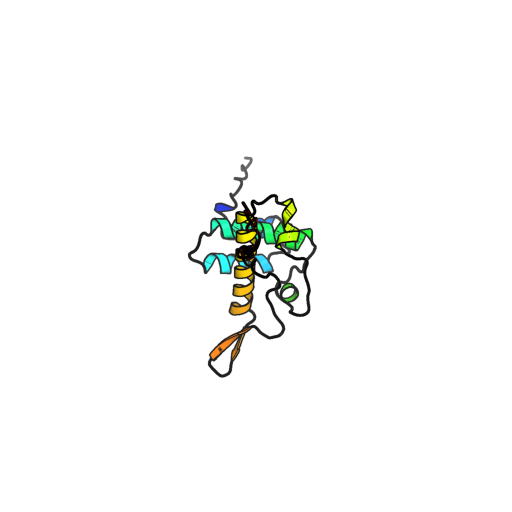09 VAL A N 1
ATOM 890 C CA . VAL A 1 109 ? 8.336 -2.979 -3.886 1.00 95.06 109 VAL A CA 1
ATOM 891 C C . VAL A 1 109 ? 8.797 -3.051 -5.341 1.00 95.06 109 VAL A C 1
ATOM 893 O O . VAL A 1 109 ? 9.453 -4.020 -5.713 1.00 95.06 109 VAL A O 1
ATOM 896 N N . LEU A 1 110 ? 8.510 -2.024 -6.149 1.00 93.69 110 LEU A N 1
ATOM 897 C CA . LEU A 1 110 ? 8.913 -1.989 -7.558 1.00 93.69 110 LEU A CA 1
ATOM 898 C C . LEU A 1 110 ? 10.427 -2.089 -7.726 1.00 93.69 110 LEU A C 1
ATOM 900 O O . LEU A 1 110 ? 10.912 -2.940 -8.462 1.00 93.69 110 LEU A O 1
ATOM 904 N N . VAL A 1 111 ? 11.173 -1.252 -7.005 1.00 91.38 111 VAL A N 1
ATOM 905 C CA . VAL A 1 111 ? 12.639 -1.219 -7.097 1.00 91.38 111 VAL A CA 1
ATOM 906 C C . VAL A 1 111 ? 13.270 -2.509 -6.571 1.00 91.38 111 VAL A C 1
ATOM 908 O O . VAL A 1 111 ? 14.283 -2.946 -7.103 1.00 91.38 111 VAL A O 1
ATOM 911 N N . THR A 1 112 ? 12.687 -3.133 -5.546 1.00 91.62 112 THR A N 1
ATOM 912 C CA . THR A 1 112 ? 13.291 -4.304 -4.886 1.00 91.62 112 THR A CA 1
ATOM 913 C C . THR A 1 112 ? 12.922 -5.628 -5.561 1.00 91.62 112 THR A C 1
ATOM 915 O O . THR A 1 112 ? 13.708 -6.569 -5.511 1.00 91.62 112 THR A O 1
ATOM 918 N N . HIS A 1 113 ? 11.731 -5.727 -6.161 1.00 92.56 113 HIS A N 1
ATOM 919 C CA . HIS A 1 113 ? 11.165 -7.006 -6.616 1.00 92.56 113 HIS A CA 1
ATOM 920 C C . HIS A 1 113 ? 10.676 -7.019 -8.069 1.00 92.56 113 HIS A C 1
ATOM 922 O O . HIS A 1 113 ? 10.469 -8.100 -8.611 1.00 92.56 113 HIS A O 1
ATOM 928 N N . PHE A 1 114 ? 10.479 -5.857 -8.695 1.00 90.88 114 PHE A N 1
ATOM 929 C CA . PHE A 1 114 ? 9.998 -5.731 -10.079 1.00 90.88 114 PHE A CA 1
ATOM 930 C C . PHE A 1 114 ? 10.966 -4.896 -10.916 1.00 90.88 114 PHE A C 1
ATOM 932 O O . PHE A 1 114 ? 10.562 -4.062 -11.728 1.00 90.88 114 PHE A O 1
ATOM 939 N N . SER A 1 115 ? 12.256 -5.105 -10.680 1.00 89.31 115 SER A N 1
ATOM 940 C CA . SER A 1 115 ? 13.342 -4.434 -11.370 1.00 89.31 115 SER A CA 1
ATOM 941 C C . SER A 1 115 ? 14.275 -5.446 -12.020 1.00 89.31 115 SER A C 1
ATOM 943 O O . SER A 1 115 ? 14.457 -6.563 -11.539 1.00 89.31 115 SER A O 1
ATOM 945 N N . GLU A 1 116 ? 14.870 -5.031 -13.127 1.00 88.12 116 GLU A N 1
ATOM 946 C CA . GLU A 1 116 ? 15.904 -5.766 -13.842 1.00 88.12 116 GLU A CA 1
ATOM 947 C C . GLU A 1 116 ? 17.209 -4.979 -13.780 1.00 88.12 116 GLU A C 1
ATOM 949 O O . GLU A 1 116 ? 17.217 -3.755 -13.630 1.00 88.12 116 GLU A O 1
ATOM 954 N N . THR A 1 117 ? 18.330 -5.688 -13.861 1.00 86.75 117 THR A N 1
ATOM 955 C CA . THR A 1 117 ? 19.643 -5.056 -13.946 1.00 86.75 117 THR A CA 1
ATOM 956 C C . THR A 1 117 ? 19.916 -4.669 -15.395 1.00 86.75 117 THR A C 1
ATOM 958 O O . THR A 1 117 ? 19.891 -5.523 -16.279 1.00 86.75 117 THR A O 1
ATOM 961 N N . ASP A 1 118 ? 20.169 -3.386 -15.643 1.00 81.56 118 ASP A N 1
ATOM 962 C CA . ASP A 1 118 ? 20.563 -2.897 -16.960 1.00 81.56 118 ASP A CA 1
ATOM 963 C C . ASP A 1 118 ? 21.989 -3.344 -17.335 1.00 81.56 118 ASP A C 1
ATOM 965 O O . ASP A 1 118 ? 22.732 -3.930 -16.542 1.00 81.56 118 ASP A O 1
ATOM 969 N N . SER A 1 119 ? 22.404 -3.037 -18.564 1.00 83.88 119 SER A N 1
ATOM 970 C CA . SER A 1 119 ? 23.751 -3.345 -19.064 1.00 83.88 119 SER A CA 1
ATOM 971 C C . SER A 1 119 ? 24.885 -2.635 -18.309 1.00 83.88 119 SER A C 1
ATOM 973 O O . SER A 1 119 ? 26.051 -2.964 -18.519 1.00 83.88 119 SER A O 1
ATOM 975 N N . LEU A 1 120 ? 24.561 -1.676 -17.438 1.00 82.69 120 LEU A N 1
ATOM 976 C CA . LEU A 1 120 ? 25.488 -0.900 -16.617 1.00 82.69 120 LEU A CA 1
ATOM 977 C C . LEU A 1 120 ? 25.465 -1.330 -15.138 1.00 82.69 120 LEU A C 1
ATOM 979 O O . LEU A 1 120 ? 26.185 -0.745 -14.329 1.00 82.69 120 LEU A O 1
ATOM 983 N N . GLY A 1 121 ? 24.681 -2.350 -14.773 1.00 79.44 121 GLY A N 1
ATOM 984 C CA . GLY A 1 121 ? 24.574 -2.842 -13.399 1.00 79.44 121 GLY A CA 1
ATOM 985 C C . GLY A 1 121 ? 23.549 -2.106 -12.526 1.00 79.44 121 GLY A C 1
ATOM 986 O O . GLY A 1 121 ? 23.466 -2.393 -11.331 1.00 79.44 121 GLY A O 1
ATOM 987 N N . ASN A 1 122 ? 22.762 -1.177 -13.075 1.00 80.50 122 ASN A N 1
ATOM 988 C CA . ASN A 1 122 ? 21.731 -0.452 -12.332 1.00 80.50 122 ASN A CA 1
ATOM 989 C C . ASN A 1 122 ? 20.416 -1.230 -12.306 1.00 80.50 122 ASN A C 1
ATOM 991 O O . ASN A 1 122 ? 20.013 -1.830 -13.296 1.00 80.50 122 ASN A O 1
ATOM 995 N N . SER A 1 123 ? 19.702 -1.163 -11.186 1.00 79.38 123 SER A N 1
ATOM 996 C CA . SER A 1 123 ? 18.360 -1.732 -11.051 1.00 79.38 123 SER A CA 1
ATOM 997 C C . SER A 1 123 ? 17.311 -0.761 -11.612 1.00 79.38 123 SER A C 1
ATOM 999 O O . SER A 1 123 ? 17.153 0.348 -11.095 1.00 79.38 123 SER A O 1
ATOM 1001 N N . ILE A 1 124 ? 16.602 -1.164 -12.670 1.00 79.19 124 ILE A N 1
ATOM 1002 C CA . ILE A 1 124 ? 15.560 -0.373 -13.340 1.00 79.19 124 ILE A CA 1
ATOM 1003 C C . ILE A 1 124 ? 14.218 -1.111 -13.238 1.00 79.19 124 ILE A C 1
ATOM 1005 O O . ILE A 1 124 ? 14.175 -2.304 -13.535 1.00 79.19 124 ILE A O 1
ATOM 1009 N N . PRO A 1 125 ? 13.110 -0.448 -12.848 1.00 80.44 125 PRO A N 1
ATOM 1010 C CA . PRO A 1 125 ? 11.784 -1.062 -12.872 1.00 80.44 125 PRO A CA 1
ATOM 1011 C C . PRO A 1 125 ? 11.419 -1.600 -14.261 1.00 80.44 125 PRO A C 1
ATOM 1013 O O . PRO A 1 125 ? 11.592 -0.913 -15.268 1.00 80.44 125 PRO A O 1
ATOM 1016 N N . VAL A 1 126 ? 10.876 -2.814 -14.307 1.00 88.19 126 VAL A N 1
ATOM 1017 C CA . VAL A 1 126 ? 10.413 -3.452 -15.544 1.00 88.19 126 VAL A CA 1
ATOM 1018 C C . VAL A 1 126 ? 9.267 -2.634 -16.139 1.00 88.19 126 VAL A C 1
ATOM 1020 O O . VAL A 1 126 ? 8.318 -2.291 -15.437 1.00 88.19 126 VAL A O 1
ATOM 1023 N N . ALA A 1 127 ? 9.321 -2.357 -17.446 1.00 83.56 127 ALA A N 1
ATOM 1024 C CA . ALA A 1 127 ? 8.403 -1.436 -18.133 1.00 83.56 127 ALA A CA 1
ATOM 1025 C C . ALA A 1 127 ? 6.902 -1.782 -17.996 1.00 83.56 127 ALA A C 1
ATOM 1027 O O . ALA A 1 127 ? 6.053 -0.911 -18.175 1.00 83.56 127 ALA A O 1
ATOM 1028 N N . GLY A 1 128 ? 6.565 -3.034 -17.665 1.00 90.19 128 GLY A N 1
ATOM 1029 C CA . GLY A 1 128 ? 5.192 -3.484 -17.411 1.00 90.19 128 GLY A CA 1
ATOM 1030 C C . GLY A 1 128 ? 4.636 -3.132 -16.027 1.00 90.19 128 GLY A C 1
ATOM 1031 O O . GLY A 1 128 ? 3.442 -3.317 -15.802 1.00 90.19 128 GLY A O 1
ATOM 1032 N N . PHE A 1 129 ? 5.457 -2.618 -15.107 1.00 94.06 129 PHE A N 1
ATOM 1033 C CA . PHE A 1 129 ? 5.047 -2.322 -13.736 1.00 94.06 129 PHE A CA 1
ATOM 1034 C C . PHE A 1 129 ? 5.228 -0.843 -13.389 1.00 94.06 129 PHE A C 1
ATOM 1036 O O . PHE A 1 129 ? 6.243 -0.223 -13.702 1.00 94.06 129 PHE A O 1
ATOM 1043 N N . CYS A 1 130 ? 4.246 -0.264 -12.702 1.00 94.38 130 CYS A N 1
ATOM 1044 C CA . CYS A 1 130 ? 4.298 1.114 -12.237 1.00 94.38 130 CYS A CA 1
ATOM 1045 C C . CYS A 1 130 ? 3.667 1.261 -10.848 1.00 94.38 130 CYS A C 1
ATOM 1047 O O . CYS A 1 130 ? 2.984 0.370 -10.349 1.00 94.38 130 CYS A O 1
ATOM 1049 N N . ASN A 1 131 ? 3.916 2.401 -10.197 1.00 95.00 131 ASN A N 1
ATOM 1050 C CA . ASN A 1 131 ? 3.250 2.727 -8.943 1.00 95.00 131 ASN A CA 1
ATOM 1051 C C . ASN A 1 131 ? 1.929 3.451 -9.250 1.00 95.00 131 ASN A C 1
ATOM 1053 O O . ASN A 1 131 ? 1.975 4.601 -9.704 1.00 95.00 131 ASN A O 1
ATOM 1057 N N . PRO A 1 132 ? 0.762 2.843 -8.973 1.00 95.00 132 PRO A N 1
ATOM 1058 C CA . PRO A 1 132 ? -0.520 3.478 -9.258 1.00 95.00 132 PRO A CA 1
ATOM 1059 C C . PRO A 1 132 ? -0.863 4.609 -8.278 1.00 95.00 132 PRO A C 1
ATOM 1061 O O . PRO A 1 132 ? -1.743 5.423 -8.558 1.00 95.00 132 PRO A O 1
ATOM 1064 N N . ILE A 1 133 ? -0.182 4.699 -7.130 1.00 94.81 133 ILE A N 1
ATOM 1065 C CA . ILE A 1 133 ? -0.4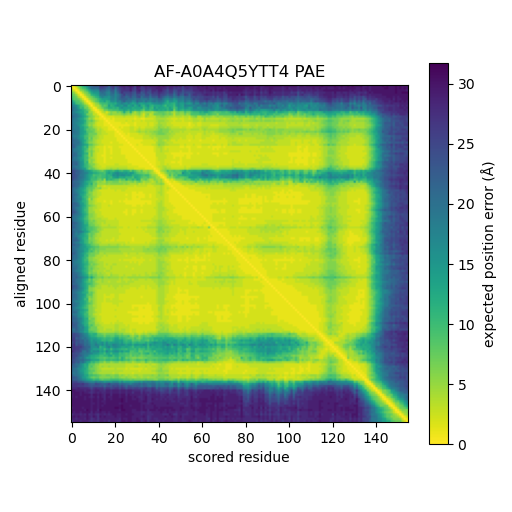25 5.734 -6.122 1.00 94.81 133 ILE A CA 1
ATOM 1066 C C . ILE A 1 133 ? 0.631 6.825 -6.254 1.00 94.81 133 ILE A C 1
ATOM 1068 O O . ILE A 1 133 ? 1.798 6.663 -5.895 1.00 94.81 133 ILE A O 1
ATOM 1072 N N . ARG A 1 134 ? 0.196 7.989 -6.740 1.00 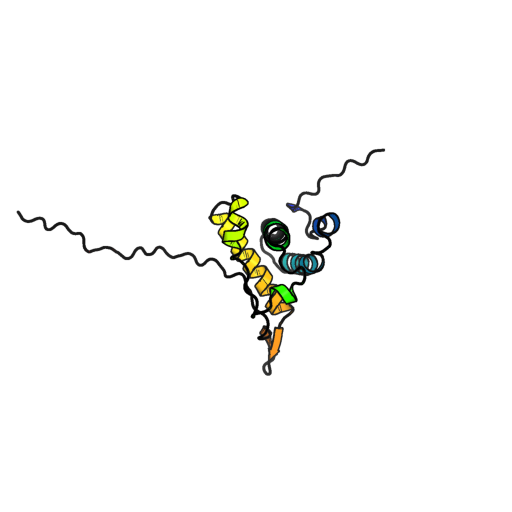90.75 134 ARG A N 1
ATOM 1073 C CA . ARG A 1 134 ? 1.044 9.180 -6.816 1.00 90.75 134 ARG A CA 1
ATOM 1074 C C . ARG A 1 134 ? 1.070 9.911 -5.480 1.00 90.75 134 ARG A C 1
ATOM 1076 O O . ARG A 1 134 ? 0.057 10.002 -4.787 1.00 90.75 134 ARG A O 1
ATOM 1083 N N . ARG A 1 135 ? 2.227 10.483 -5.142 1.00 91.56 135 ARG A N 1
ATOM 1084 C CA . ARG A 1 135 ? 2.346 11.398 -3.999 1.00 91.56 135 ARG A CA 1
ATOM 1085 C C . ARG A 1 135 ? 1.419 12.591 -4.177 1.00 91.56 135 ARG A C 1
ATOM 1087 O O . ARG A 1 135 ? 1.273 13.105 -5.289 1.00 91.56 135 ARG A O 1
ATOM 1094 N N . ILE A 1 136 ? 0.844 13.062 -3.077 1.00 86.56 136 ILE A N 1
ATOM 1095 C CA . ILE A 1 136 ? 0.092 14.314 -3.099 1.00 86.56 136 ILE A CA 1
ATOM 1096 C C . ILE A 1 136 ? 1.130 15.429 -3.088 1.00 86.56 136 ILE A C 1
ATOM 1098 O O . ILE A 1 136 ? 1.721 15.744 -2.056 1.00 86.56 136 ILE A O 1
ATOM 1102 N N . GLN A 1 137 ? 1.381 16.024 -4.254 1.00 74.62 137 GLN A N 1
ATOM 1103 C CA . GLN A 1 137 ? 2.145 17.262 -4.307 1.00 74.62 137 GLN A CA 1
ATOM 1104 C C . GLN A 1 137 ? 1.392 18.298 -3.476 1.00 74.62 137 GLN A C 1
ATOM 1106 O O . GLN A 1 137 ? 0.188 18.497 -3.661 1.00 74.62 137 GLN A O 1
ATOM 1111 N N . LYS A 1 138 ? 2.095 18.961 -2.550 1.00 54.69 138 LYS A N 1
ATOM 1112 C CA . LYS A 1 138 ? 1.574 20.206 -1.995 1.00 54.69 138 LYS A CA 1
ATOM 1113 C C . LYS A 1 138 ? 1.323 21.103 -3.196 1.00 54.69 138 LYS A C 1
ATOM 1115 O O . LYS A 1 138 ? 2.268 21.439 -3.906 1.00 54.69 138 LYS A O 1
ATOM 1120 N N . VAL A 1 139 ? 0.067 21.462 -3.432 1.00 45.72 139 VAL A N 1
ATOM 1121 C CA . VAL A 1 139 ? -0.216 22.670 -4.193 1.00 45.72 139 VAL A CA 1
ATOM 1122 C C . VAL A 1 139 ? 0.473 23.758 -3.380 1.00 45.72 139 VAL A C 1
ATOM 1124 O O . VAL A 1 139 ? 0.002 24.112 -2.303 1.00 45.72 139 VAL A O 1
ATOM 1127 N N . ALA A 1 140 ? 1.672 24.168 -3.800 1.00 42.62 140 ALA A N 1
ATOM 1128 C CA . ALA A 1 140 ? 2.212 25.436 -3.355 1.00 42.62 140 ALA A CA 1
ATOM 1129 C C . ALA A 1 140 ? 1.120 26.439 -3.704 1.00 42.62 140 ALA A C 1
ATOM 1131 O O . ALA A 1 140 ? 0.669 26.449 -4.854 1.00 42.62 140 ALA A O 1
ATOM 1132 N N . ASP A 1 141 ? 0.612 27.139 -2.691 1.00 39.59 141 ASP A N 1
ATOM 1133 C CA . ASP A 1 141 ? -0.432 28.139 -2.834 1.00 39.59 141 ASP A CA 1
ATOM 1134 C C . ASP A 1 141 ? -0.218 28.894 -4.141 1.00 39.59 141 ASP A C 1
ATOM 1136 O O . ASP A 1 141 ? 0.816 29.535 -4.339 1.00 39.59 141 ASP A O 1
ATOM 1140 N N . ARG A 1 142 ? -1.190 28.821 -5.053 1.00 42.34 142 ARG A N 1
ATOM 1141 C CA . ARG A 1 142 ? -1.292 29.810 -6.122 1.00 42.34 142 ARG A CA 1
ATOM 1142 C C . ARG A 1 142 ? -1.733 31.126 -5.474 1.00 42.34 142 ARG A C 1
ATOM 1144 O O . ARG A 1 142 ? -2.825 31.604 -5.737 1.00 42.34 142 ARG A O 1
ATOM 1151 N N . ASN A 1 143 ? -0.879 31.705 -4.632 1.00 40.88 143 ASN A N 1
ATOM 1152 C CA . ASN A 1 143 ? -0.803 33.145 -4.458 1.00 40.88 143 ASN A CA 1
ATOM 1153 C C . ASN A 1 143 ? -0.112 33.678 -5.714 1.00 40.88 143 ASN A C 1
ATOM 1155 O O . ASN A 1 143 ? 1.067 34.023 -5.708 1.00 40.88 143 ASN A O 1
ATOM 1159 N N . ILE A 1 144 ? -0.852 33.681 -6.824 1.00 45.34 144 ILE A N 1
ATOM 1160 C CA . ILE A 1 144 ? -0.593 34.664 -7.866 1.00 45.34 144 ILE A CA 1
ATOM 1161 C C . ILE A 1 144 ? -1.178 35.948 -7.297 1.00 45.34 144 ILE A C 1
ATOM 1163 O O . ILE A 1 144 ? -2.379 36.175 -7.359 1.00 45.34 144 ILE A O 1
ATOM 1167 N N . ASP A 1 145 ? -0.311 36.657 -6.586 1.00 46.12 145 ASP A N 1
ATOM 1168 C CA . ASP A 1 145 ? -0.182 38.108 -6.562 1.00 46.12 145 ASP A CA 1
ATOM 1169 C C . ASP A 1 145 ? -1.197 38.825 -7.479 1.00 46.12 145 ASP A C 1
ATOM 1171 O O . ASP A 1 145 ? -0.904 39.150 -8.631 1.00 46.12 145 ASP A O 1
ATOM 1175 N N . ASP A 1 146 ? -2.416 39.060 -6.985 1.00 48.44 146 ASP A N 1
ATOM 1176 C CA . ASP A 1 146 ? -3.328 40.019 -7.607 1.00 48.44 146 ASP A CA 1
ATOM 1177 C C . ASP A 1 146 ? -2.905 41.421 -7.154 1.00 48.44 146 ASP A C 1
ATOM 1179 O O . ASP A 1 146 ? -3.487 42.048 -6.269 1.00 48.44 146 ASP A O 1
ATOM 1183 N N . GLN A 1 147 ? -1.792 41.880 -7.726 1.00 47.69 147 GLN A N 1
ATOM 1184 C CA . GLN A 1 147 ? -1.229 43.211 -7.505 1.00 47.69 147 GLN A CA 1
ATOM 1185 C C . GLN A 1 147 ? -1.948 44.314 -8.306 1.00 47.69 147 GLN A C 1
ATOM 1187 O O . GLN A 1 147 ? -1.460 45.442 -8.353 1.00 47.69 147 GLN A O 1
ATOM 1192 N N . ASN A 1 148 ? -3.124 44.046 -8.891 1.00 50.22 148 ASN A N 1
ATOM 1193 C CA . ASN A 1 148 ? -3.836 44.995 -9.759 1.00 50.22 148 ASN A CA 1
ATOM 1194 C C . ASN A 1 148 ? -5.155 45.550 -9.197 1.00 50.22 148 ASN A C 1
ATOM 1196 O O . ASN A 1 148 ? -5.996 46.031 -9.951 1.00 50.22 148 ASN A O 1
ATOM 1200 N N . LEU A 1 149 ? -5.310 45.609 -7.874 1.00 47.12 149 LEU A N 1
ATOM 1201 C CA . LEU A 1 149 ? -6.355 46.411 -7.226 1.00 47.12 149 LEU A CA 1
ATOM 1202 C C . LEU A 1 149 ? -5.733 47.466 -6.303 1.00 47.12 149 LEU A C 1
ATOM 1204 O O . LEU A 1 149 ? -5.892 47.445 -5.085 1.00 47.12 149 LEU A O 1
ATOM 1208 N N . ARG A 1 150 ? -5.027 48.437 -6.895 1.00 45.91 150 ARG A N 1
ATOM 1209 C CA . ARG A 1 150 ? -4.904 49.761 -6.268 1.00 45.91 150 ARG A CA 1
ATOM 1210 C C . ARG A 1 150 ? -6.156 50.562 -6.635 1.00 45.91 150 ARG A C 1
ATOM 1212 O O . ARG A 1 150 ? -6.370 50.782 -7.826 1.00 45.91 150 ARG A O 1
ATOM 1219 N N . PRO A 1 151 ? -6.978 51.028 -5.679 1.00 46.69 151 PRO A N 1
ATOM 1220 C CA . PRO A 1 151 ? -7.938 52.074 -5.988 1.00 46.69 151 PRO A CA 1
ATOM 1221 C C . PRO A 1 151 ? -7.156 53.341 -6.352 1.00 46.69 151 PRO A C 1
ATOM 1223 O O . PRO A 1 151 ? -6.321 53.811 -5.576 1.00 46.69 151 PRO A O 1
ATOM 1226 N N . HIS A 1 152 ? -7.404 53.861 -7.553 1.00 45.22 152 HIS A N 1
ATOM 1227 C CA . HIS A 1 152 ? -7.006 55.210 -7.939 1.00 45.22 152 HIS A CA 1
ATOM 1228 C C . HIS A 1 152 ? -7.676 56.176 -6.953 1.00 45.22 152 HIS A C 1
ATOM 1230 O O . HIS A 1 152 ? -8.894 56.348 -6.964 1.00 45.22 152 HIS A O 1
ATOM 1236 N N . ASN A 1 153 ? -6.886 56.738 -6.041 1.00 46.56 153 ASN A N 1
ATOM 1237 C CA . ASN A 1 153 ? -7.304 57.866 -5.226 1.00 46.56 153 ASN A CA 1
ATOM 1238 C C . ASN A 1 153 ? -7.043 59.124 -6.053 1.00 46.56 153 ASN A C 1
ATOM 1240 O O . ASN A 1 153 ? -5.937 59.661 -6.015 1.00 46.56 153 ASN A O 1
ATOM 1244 N N . ASP A 1 154 ? -8.059 59.576 -6.779 1.00 47.25 154 ASP A N 1
ATOM 1245 C CA . ASP A 1 154 ? -8.072 60.919 -7.346 1.00 47.25 154 ASP A CA 1
ATOM 1246 C C . ASP A 1 154 ? -8.756 61.856 -6.336 1.00 47.25 154 ASP A C 1
ATOM 1248 O O . ASP A 1 154 ? -9.948 61.732 -6.036 1.00 47.25 154 ASP A O 1
ATOM 1252 N N . LYS A 1 155 ? -7.968 62.776 -5.782 1.00 44.12 155 LYS A N 1
ATOM 1253 C CA . LYS A 1 155 ? -8.413 64.054 -5.224 1.00 44.12 155 LYS A CA 1
ATOM 1254 C C . LYS A 1 155 ? -7.529 65.149 -5.790 1.00 44.12 155 LYS A C 1
ATOM 1256 O O . LYS A 1 155 ? -6.300 64.920 -5.830 1.00 44.12 155 LYS A O 1
#

Sequence (155 aa):
MTKKEKKRSIGGDVTLSWVDDTNPELANWRDYAVAWIASSSASKIDKRIFIKIFFEQYLLRLNLPMQISSFLQASEIWPKFSDSILHVKLTNRRLVACNDHIADFLSWVLVTHFSETDSLGNSIPVAGFCNPIRRIQKVADRNIDDQNLRPHNDK

Secondary structure (DSSP, 8-state):
---------TTT-TT-THHHHH-GGGHHHHHHHHHHHHH--S-HHHHHHHHHHIIIIIIITTT--SSHHHHTBTT--PPPHHHHTGGG---HHHHHHHHHHHHHHHHHHHHHHSEEE-TTS-EEE-TTB--S-----------------------